Protein AF-E3Q172-F1 (afdb_monomer_lite)

Radius of gyration: 44.51 Å; chains: 1; bounding box: 75×85×139 Å

Organism: NCBI:txid867739

Secondary structure (DSSP, 8-state):
-----------------GGGG-PPPPHHHHHHHHHHHHTPPPP-SHHHHHHHHHHHHHHHHTTS-TTTHHHHHHHHHHHHHHHHHHHHHHHHHHHHHHHHHHHHHH-S-S--------GGG----TTTT-PPP-S------

Foldseek 3Di:
DDDDDDPPPDDPPVVPDPVVPPPQDDPVVLVVLQVVLVPDDADPDPVRVVVSLVSNLVSVVNRDDPVCNVVSVVVSVVVVVVVVVVVVVVVVVVVVVVVVVVVVVVPPDPDPPPPPPDPVPPPCDVVNVDDPPPPDDDDDD

pLDDT: mean 77.18, std 17.87, range [35.44, 98.31]

Sequence (141 aa):
SAIDNNSNVESSSEAGNPDDKKGPKSIAEIRDILSKSQDRKISYSQKGLQKEIIETFADLLKTVDKTEVNNLLTLLNKSFSSIVIEEIEKNENVKEQINCIKEDLSNVEEDEEIQRINFDSYLIADEDLVIPEALGTGKGG

Structure (mmCIF, N/CA/C/O backbone):
data_AF-E3Q172-F1
#
_entry.id   AF-E3Q172-F1
#
loop_
_atom_site.group_PDB
_atom_site.id
_atom_site.type_symbol
_atom_site.label_atom_id
_atom_site.label_alt_id
_atom_site.label_comp_id
_atom_site.label_asym_id
_atom_site.label_entity_id
_atom_site.label_seq_id
_atom_site.pdbx_PDB_ins_code
_atom_site.Cartn_x
_atom_site.Cartn_y
_atom_site.Cartn_z
_atom_site.occupancy
_atom_site.B_iso_or_equiv
_atom_site.auth_seq_id
_atom_site.auth_comp_id
_atom_site.auth_asym_id
_atom_site.auth_atom_id
_atom_site.pdbx_PDB_model_num
ATOM 1 N N . SER A 1 1 ? -27.877 33.600 71.786 1.00 39.69 1 SER A N 1
ATOM 2 C CA . SER A 1 1 ? -28.019 33.633 70.318 1.00 39.69 1 SER A CA 1
ATOM 3 C C . SER A 1 1 ? -26.917 32.760 69.745 1.00 39.69 1 SER A C 1
ATOM 5 O O . SER A 1 1 ? -25.767 33.113 69.938 1.00 39.69 1 SER A O 1
ATOM 7 N N . ALA A 1 2 ? -27.144 31.494 69.387 1.00 47.53 2 ALA A N 1
ATOM 8 C CA . ALA A 1 2 ? -27.907 30.998 68.233 1.00 47.53 2 ALA A CA 1
ATOM 9 C C . ALA A 1 2 ? -27.391 31.589 66.911 1.00 47.53 2 ALA A C 1
ATOM 11 O O . ALA A 1 2 ? -27.613 32.774 66.670 1.00 47.53 2 ALA A O 1
ATOM 12 N N . ILE A 1 3 ? -26.699 30.776 66.102 1.00 50.84 3 ILE A N 1
ATOM 13 C CA . ILE A 1 3 ? -27.178 30.229 64.815 1.00 50.84 3 ILE A CA 1
ATOM 14 C C . ILE A 1 3 ? -26.056 29.356 64.217 1.00 50.84 3 ILE A C 1
ATOM 16 O O . ILE A 1 3 ? -24.971 29.844 63.904 1.00 50.84 3 ILE A O 1
ATOM 20 N N . ASP A 1 4 ? -26.352 28.064 64.074 1.00 47.66 4 ASP A N 1
ATOM 21 C CA . ASP A 1 4 ? -25.686 27.122 63.176 1.00 47.66 4 ASP A CA 1
ATOM 22 C C . ASP A 1 4 ? -25.886 27.566 61.722 1.00 47.66 4 ASP A C 1
ATOM 24 O O . ASP A 1 4 ? -26.992 27.959 61.358 1.00 47.66 4 ASP A O 1
ATOM 28 N N . ASN A 1 5 ? -24.874 27.445 60.861 1.00 50.34 5 ASN A N 1
ATOM 29 C CA . ASN A 1 5 ? -25.120 27.461 59.419 1.00 50.34 5 ASN A CA 1
ATOM 30 C C . ASN A 1 5 ? -24.324 26.364 58.711 1.00 50.34 5 ASN A C 1
ATOM 32 O O . ASN A 1 5 ? -23.171 26.513 58.313 1.00 50.34 5 ASN A O 1
ATOM 36 N N . ASN A 1 6 ? -25.021 25.240 58.597 1.00 51.00 6 ASN A N 1
ATOM 37 C CA . ASN A 1 6 ? -24.805 24.122 57.700 1.00 51.00 6 ASN A CA 1
ATOM 38 C C . ASN A 1 6 ? -24.744 24.602 56.235 1.00 51.00 6 ASN A C 1
ATOM 40 O O . ASN A 1 6 ? -25.777 24.941 55.659 1.00 51.00 6 ASN A O 1
ATOM 44 N N . SER A 1 7 ? -23.562 24.608 55.612 1.00 51.16 7 SER A N 1
ATOM 45 C CA . SER A 1 7 ? -23.452 24.726 54.153 1.00 51.16 7 SER A CA 1
ATOM 46 C C . SER A 1 7 ? -23.528 23.336 53.519 1.00 51.16 7 SER A C 1
ATOM 48 O O . SER A 1 7 ? -22.521 22.734 53.146 1.00 51.16 7 SER A O 1
ATOM 50 N N . ASN A 1 8 ? -24.757 22.839 53.404 1.00 51.44 8 ASN A N 1
ATOM 51 C CA . ASN A 1 8 ? -25.121 21.810 52.444 1.00 51.44 8 ASN A CA 1
ATOM 52 C C . ASN A 1 8 ? -25.025 22.443 51.047 1.00 51.44 8 ASN A C 1
ATOM 54 O O . ASN A 1 8 ? -25.975 23.079 50.598 1.00 51.44 8 ASN A O 1
ATOM 58 N N . VAL A 1 9 ? -23.862 22.339 50.397 1.00 49.50 9 VAL A N 1
ATOM 59 C CA . VAL A 1 9 ? -23.763 22.611 48.959 1.00 49.50 9 VAL A CA 1
ATOM 60 C C . VAL A 1 9 ? -24.062 21.310 48.245 1.00 49.50 9 VAL A C 1
ATOM 62 O O . VAL A 1 9 ? -23.292 20.352 48.254 1.00 49.50 9 VAL A O 1
ATOM 65 N N . GLU A 1 10 ? -25.274 21.327 47.719 1.00 39.53 10 GLU A N 1
ATOM 66 C CA . GLU A 1 10 ? -25.911 20.371 46.848 1.00 39.53 10 GLU A CA 1
ATOM 67 C C . GLU A 1 10 ? -24.953 19.733 45.842 1.00 39.53 10 GLU A C 1
ATOM 69 O O . GLU A 1 10 ? -24.142 20.379 45.182 1.00 39.53 10 GLU A O 1
ATOM 74 N N . SER A 1 11 ? -25.127 18.418 45.741 1.00 45.91 11 SER A N 1
ATOM 75 C CA . SER A 1 11 ? -24.856 17.577 44.587 1.00 45.91 11 SER A CA 1
ATOM 76 C C . SER A 1 11 ? -24.873 18.355 43.262 1.00 45.91 11 SER A C 1
ATOM 78 O O . SER A 1 11 ? -25.918 18.528 42.640 1.00 45.91 11 SER A O 1
ATOM 80 N N . SER A 1 12 ? -23.693 18.743 42.777 1.00 43.28 12 SER A N 1
ATOM 81 C CA . SER A 1 12 ? -23.478 18.841 41.336 1.00 43.28 12 SER A CA 1
ATOM 82 C C . SER A 1 12 ? -23.407 17.415 40.819 1.00 43.28 12 SER A C 1
ATOM 84 O O . SER A 1 12 ? -22.348 16.794 40.740 1.00 43.28 12 SER A O 1
ATOM 86 N N . SER A 1 13 ? -24.578 16.868 40.506 1.00 50.25 13 SER A N 1
ATOM 87 C CA . SER A 1 13 ? -24.712 15.831 39.498 1.00 50.25 13 SER A CA 1
ATOM 88 C C . SER A 1 13 ? -24.203 16.418 38.184 1.00 50.25 13 SER A C 1
ATOM 90 O O . SER A 1 13 ? -24.973 16.959 37.390 1.00 50.25 13 SER A O 1
ATOM 92 N N . GLU A 1 14 ? -22.884 16.361 37.999 1.00 49.28 14 GLU A N 1
ATOM 93 C CA . GLU A 1 14 ? -22.232 16.552 36.715 1.00 49.28 14 GLU A CA 1
ATOM 94 C C . GLU A 1 14 ? -22.903 15.555 35.771 1.00 49.28 14 GLU A C 1
ATOM 96 O O . GLU A 1 14 ? -22.764 14.334 35.911 1.00 49.28 14 GLU A O 1
ATOM 101 N N . ALA A 1 15 ? -23.744 16.080 34.883 1.00 48.75 15 ALA A N 1
ATOM 102 C CA . ALA A 1 15 ? -24.385 15.328 33.828 1.00 48.75 15 ALA A CA 1
ATOM 103 C C . ALA A 1 15 ? -23.281 14.852 32.882 1.00 48.75 15 ALA A C 1
ATOM 105 O O . ALA A 1 15 ? -22.968 15.496 31.884 1.00 48.75 15 ALA A O 1
ATOM 106 N N . GLY A 1 16 ? -22.643 13.741 33.255 1.00 44.69 16 GLY A N 1
ATOM 107 C CA . GLY A 1 16 ? -21.662 13.059 32.437 1.00 44.69 16 GLY A CA 1
ATOM 108 C C . GLY A 1 16 ? -22.279 12.797 31.073 1.00 44.69 16 GLY A C 1
ATOM 109 O O . GLY A 1 16 ? -23.342 12.178 30.972 1.00 44.69 16 GLY A O 1
ATOM 110 N N . ASN A 1 17 ? -21.614 13.321 30.050 1.00 51.34 17 ASN A N 1
ATOM 111 C CA . ASN A 1 17 ? -21.948 13.145 28.650 1.00 51.34 17 ASN A CA 1
ATOM 112 C C . ASN A 1 17 ? -22.303 11.662 28.383 1.00 51.34 17 ASN A C 1
ATOM 114 O O . ASN A 1 17 ? -21.510 10.784 28.742 1.00 51.34 17 ASN A O 1
ATOM 118 N N . PRO A 1 18 ? -23.472 11.333 27.798 1.00 53.19 18 PRO A N 1
ATOM 119 C CA . PRO A 1 18 ? -23.865 9.939 27.575 1.00 53.19 18 PRO A CA 1
ATOM 120 C C . PRO A 1 18 ? -22.905 9.182 26.642 1.00 53.19 18 PRO A C 1
ATOM 122 O O . PRO A 1 18 ? -22.891 7.951 26.665 1.00 53.19 18 PRO A O 1
ATOM 125 N N . ASP A 1 19 ? -22.068 9.895 25.882 1.00 51.72 19 ASP A N 1
ATOM 126 C CA . ASP A 1 19 ? -21.090 9.303 24.965 1.00 51.72 19 ASP A CA 1
ATOM 127 C C . ASP A 1 19 ? -19.837 8.722 25.644 1.00 51.72 19 ASP A C 1
ATOM 129 O O . ASP A 1 19 ? -19.190 7.845 25.073 1.00 51.72 19 ASP A O 1
ATOM 133 N N . ASP A 1 20 ? -19.515 9.108 26.883 1.00 50.91 20 ASP A N 1
ATOM 134 C CA . ASP A 1 20 ? -18.347 8.561 27.599 1.00 50.91 20 ASP A CA 1
ATOM 135 C C . ASP A 1 20 ? -18.625 7.203 28.280 1.00 50.91 20 ASP A C 1
ATOM 137 O O . ASP A 1 20 ? -17.760 6.643 28.954 1.00 50.91 20 ASP A O 1
ATOM 141 N N . LYS A 1 21 ? -19.825 6.629 28.097 1.00 53.44 21 LYS A N 1
ATOM 142 C CA . LYS A 1 21 ? -20.254 5.365 28.730 1.00 53.44 21 LYS A CA 1
ATOM 143 C C . LYS A 1 21 ? -20.260 4.149 27.810 1.00 53.44 21 LYS A C 1
ATOM 145 O O . LYS A 1 21 ? -20.799 3.107 28.193 1.00 53.44 21 LYS A O 1
ATOM 150 N N . LYS A 1 22 ? -19.675 4.216 26.612 1.00 61.47 22 LYS A N 1
ATOM 151 C CA . LYS A 1 22 ? -19.486 2.989 25.830 1.00 61.47 22 LYS A CA 1
ATOM 152 C C . LYS A 1 22 ? -18.314 2.217 26.435 1.00 61.47 22 LYS A C 1
ATOM 154 O O . LYS A 1 22 ? -17.157 2.493 26.140 1.00 61.47 22 LYS A O 1
ATOM 159 N N . GLY A 1 23 ? -18.640 1.307 27.354 1.00 65.38 23 GLY A N 1
ATOM 160 C CA . GLY A 1 23 ? -17.679 0.381 27.949 1.00 65.38 23 GLY A CA 1
ATOM 161 C C . GLY A 1 23 ? -16.899 -0.401 26.881 1.00 65.38 23 GLY A C 1
ATOM 162 O O . GLY A 1 23 ? -17.282 -0.390 25.706 1.00 65.38 23 GLY A O 1
ATOM 163 N N . PRO A 1 24 ? -15.799 -1.067 27.270 1.00 73.94 24 PRO A N 1
ATOM 164 C CA . PRO A 1 24 ? -14.975 -1.824 26.335 1.00 73.94 24 PRO A CA 1
ATOM 165 C C . PRO A 1 24 ? -15.840 -2.804 25.536 1.00 73.94 24 PRO A C 1
ATOM 167 O O . PRO A 1 24 ? -16.718 -3.470 26.091 1.00 73.94 24 PRO A O 1
ATOM 170 N N . LYS A 1 25 ? -15.617 -2.859 24.218 1.00 82.56 25 LYS A N 1
ATOM 171 C CA . LYS A 1 25 ? -16.379 -3.746 23.333 1.00 82.56 25 LYS A CA 1
ATOM 172 C C . LYS A 1 25 ? -16.183 -5.197 23.738 1.00 82.56 25 LYS A C 1
ATOM 174 O O . LYS A 1 25 ? -15.096 -5.602 24.148 1.00 82.56 25 LYS A O 1
ATOM 179 N N . SER A 1 26 ? -17.233 -5.996 23.582 1.00 86.94 26 SER A N 1
ATOM 180 C CA . SER A 1 26 ? -17.126 -7.431 23.827 1.00 86.94 26 SER A CA 1
ATOM 181 C C . SER A 1 26 ? -16.220 -8.101 22.786 1.00 86.94 26 SER A C 1
ATOM 183 O O . SER A 1 26 ? -16.101 -7.650 21.646 1.00 86.94 26 SER A O 1
ATOM 185 N N . ILE A 1 27 ? -15.622 -9.237 23.149 1.00 87.88 27 ILE A N 1
ATOM 186 C CA . ILE A 1 27 ? -14.789 -10.038 22.234 1.00 87.88 27 ILE A CA 1
ATOM 187 C C . ILE A 1 27 ? -15.572 -10.441 20.970 1.00 87.88 27 ILE A C 1
ATOM 189 O O . ILE A 1 27 ? -15.004 -10.503 19.880 1.00 87.88 27 ILE A O 1
ATOM 193 N N . ALA A 1 28 ? -16.879 -10.692 21.097 1.00 89.69 28 ALA A N 1
ATOM 194 C CA . ALA A 1 28 ? -17.743 -11.027 19.969 1.00 89.69 28 ALA A CA 1
ATOM 195 C C . ALA A 1 28 ? -17.914 -9.844 19.001 1.00 89.69 28 ALA A C 1
ATOM 197 O O . ALA A 1 28 ? -17.814 -10.034 17.791 1.00 89.69 28 ALA A O 1
ATOM 198 N N . GLU A 1 29 ? -18.099 -8.627 19.522 1.00 87.81 29 GLU A N 1
ATOM 199 C CA . GLU A 1 29 ? -18.168 -7.406 18.706 1.00 87.81 29 GLU A CA 1
ATOM 200 C C . GLU A 1 29 ? -16.845 -7.117 17.996 1.00 87.81 29 GLU A C 1
ATOM 202 O O . GLU A 1 29 ? -16.841 -6.764 16.819 1.00 87.81 29 GLU A O 1
ATOM 207 N N . ILE A 1 30 ? -15.718 -7.292 18.691 1.00 89.19 30 ILE A N 1
ATOM 208 C CA . ILE A 1 30 ? -14.385 -7.140 18.098 1.00 89.19 30 ILE A CA 1
ATOM 209 C C . ILE A 1 30 ? -14.208 -8.131 16.943 1.00 89.19 30 ILE A C 1
ATOM 211 O O . ILE A 1 30 ? -13.812 -7.736 15.848 1.00 89.19 30 ILE A O 1
ATOM 215 N N . ARG A 1 31 ? -14.557 -9.406 17.152 1.00 89.75 31 ARG A N 1
ATOM 216 C CA . ARG A 1 31 ? -14.466 -10.438 16.112 1.00 89.75 31 ARG A CA 1
ATOM 217 C C . ARG A 1 31 ? -15.341 -10.115 14.900 1.00 89.75 31 ARG A C 1
ATOM 219 O O . ARG A 1 31 ? -14.879 -10.284 13.776 1.00 89.75 31 ARG A O 1
ATOM 226 N N . ASP A 1 32 ? -16.569 -9.649 15.112 1.00 89.75 32 ASP A N 1
ATOM 227 C CA . ASP A 1 32 ? -17.476 -9.266 14.023 1.00 89.75 32 ASP A CA 1
ATOM 228 C C . ASP A 1 32 ? -16.905 -8.110 13.183 1.00 89.75 32 ASP A C 1
ATOM 230 O O . ASP A 1 32 ? -16.940 -8.151 11.955 1.00 89.75 32 ASP A O 1
ATOM 234 N N . ILE A 1 33 ? -16.309 -7.103 13.831 1.00 88.44 33 ILE A N 1
ATOM 235 C CA . ILE A 1 33 ? -15.657 -5.981 13.138 1.00 88.44 33 ILE A CA 1
ATOM 236 C C . ILE A 1 33 ? -14.473 -6.472 12.294 1.00 88.44 33 ILE A C 1
ATOM 238 O O . ILE A 1 33 ? -14.370 -6.108 11.125 1.00 88.44 33 ILE A O 1
ATOM 242 N N . LEU A 1 34 ? -13.609 -7.320 12.858 1.00 87.50 34 LEU A N 1
ATOM 243 C CA . LEU A 1 34 ? -12.414 -7.822 12.168 1.00 87.50 34 LEU A CA 1
ATOM 244 C C . LEU A 1 34 ? -12.731 -8.836 11.060 1.00 87.50 34 LEU A C 1
ATOM 246 O O . LEU A 1 34 ? -11.981 -8.944 10.098 1.00 87.50 34 LEU A O 1
ATOM 250 N N . SER A 1 35 ? -13.840 -9.568 11.156 1.00 87.62 35 SER A N 1
ATOM 251 C CA . SER A 1 35 ? -14.235 -10.512 10.098 1.00 87.62 35 SER A CA 1
ATOM 252 C C . SER A 1 35 ? -14.617 -9.763 8.813 1.00 87.62 35 SER A C 1
ATOM 254 O O . SER A 1 35 ? -14.264 -10.175 7.713 1.00 87.62 35 SER A O 1
ATOM 256 N N . LYS A 1 36 ? -15.248 -8.587 8.945 1.00 83.44 36 LYS A N 1
ATOM 257 C CA . LYS A 1 36 ? -15.668 -7.753 7.804 1.00 83.44 36 LYS A CA 1
ATOM 258 C C . LYS A 1 36 ? -14.504 -7.147 7.023 1.00 83.44 36 LYS A C 1
ATOM 260 O O . LYS A 1 36 ? -14.674 -6.830 5.849 1.00 83.44 36 LYS A O 1
ATOM 265 N N . SER A 1 37 ? -13.343 -6.943 7.649 1.00 80.88 37 SER A N 1
ATOM 266 C CA . SER A 1 37 ? -12.148 -6.497 6.927 1.00 8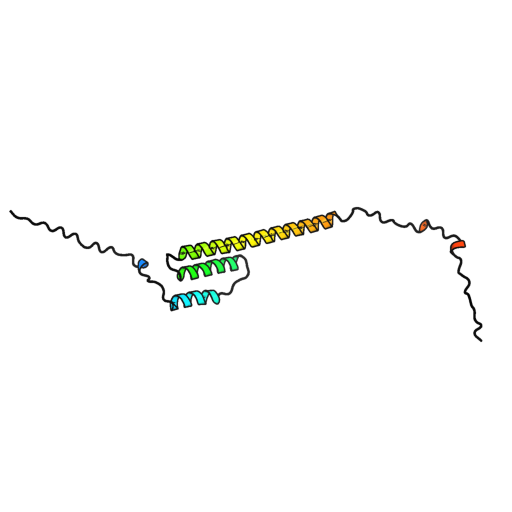0.88 37 SER A CA 1
ATOM 267 C C . SER A 1 37 ? -11.491 -7.630 6.142 1.00 80.88 37 SER A C 1
ATOM 269 O O . SER A 1 37 ? -10.976 -7.372 5.062 1.00 80.88 37 SER A O 1
ATOM 271 N N . GLN A 1 38 ? -11.565 -8.877 6.614 1.00 78.12 38 GLN A N 1
ATOM 272 C CA . GLN A 1 38 ? -10.997 -10.029 5.903 1.00 78.12 38 GLN A CA 1
ATOM 273 C C . GLN A 1 38 ? -11.751 -10.376 4.615 1.00 78.12 38 GLN A C 1
ATOM 275 O O . GLN A 1 38 ? -11.128 -10.734 3.618 1.00 78.12 38 GLN A O 1
ATOM 280 N N . ASP A 1 39 ? -13.075 -10.225 4.614 1.00 82.19 39 ASP A N 1
ATOM 281 C CA . ASP A 1 39 ? -13.911 -10.524 3.445 1.00 82.19 39 ASP A CA 1
ATOM 282 C C . ASP A 1 39 ? -13.938 -9.383 2.407 1.00 82.19 39 ASP A C 1
ATOM 284 O O . ASP A 1 39 ? -14.580 -9.493 1.355 1.00 82.19 39 ASP A O 1
ATOM 288 N N . ARG A 1 40 ? -13.268 -8.254 2.684 1.00 85.56 40 ARG A N 1
ATOM 289 C CA . ARG A 1 40 ? -13.315 -7.075 1.816 1.00 85.56 40 ARG A CA 1
ATOM 290 C C . ARG A 1 40 ? -12.487 -7.303 0.558 1.00 85.56 40 ARG A C 1
ATOM 292 O O . ARG A 1 40 ? -11.290 -7.578 0.591 1.00 85.56 40 ARG A O 1
ATOM 299 N N . LYS A 1 41 ? -13.143 -7.183 -0.597 1.00 82.44 41 LYS A N 1
ATOM 300 C CA . LYS A 1 41 ? -12.477 -7.338 -1.889 1.00 82.44 41 LYS A CA 1
ATOM 301 C C . LYS A 1 41 ? -11.674 -6.084 -2.222 1.00 82.44 41 LYS A C 1
ATOM 303 O O . LYS A 1 41 ? -12.250 -5.028 -2.485 1.00 82.44 41 LYS A O 1
ATOM 308 N N . ILE A 1 42 ? -10.358 -6.240 -2.312 1.00 79.06 42 ILE A N 1
ATOM 309 C CA . ILE A 1 42 ? -9.457 -5.160 -2.711 1.00 79.06 42 ILE A CA 1
ATOM 310 C C . ILE A 1 42 ? -9.574 -4.924 -4.220 1.00 79.06 42 ILE A C 1
ATOM 312 O O . ILE A 1 42 ? -9.478 -5.845 -5.033 1.00 79.06 42 ILE A O 1
ATOM 316 N N . SER A 1 43 ? -9.754 -3.662 -4.608 1.00 85.44 43 SER A N 1
ATOM 317 C CA . SER A 1 43 ? -9.502 -3.216 -5.978 1.00 85.44 43 SER A CA 1
ATOM 318 C C . SER A 1 43 ? -8.022 -2.865 -6.105 1.00 85.44 43 SER A C 1
ATOM 320 O O . SER A 1 43 ? -7.579 -1.901 -5.484 1.00 85.44 43 SER A O 1
ATOM 322 N N . TYR A 1 44 ? -7.275 -3.586 -6.943 1.00 79.25 44 TYR A N 1
ATOM 323 C CA . TYR A 1 44 ? -5.849 -3.339 -7.208 1.00 79.25 44 TYR A CA 1
ATOM 324 C C . TYR A 1 44 ? -5.624 -2.107 -8.101 1.00 79.25 44 TYR A C 1
ATOM 326 O O . TYR A 1 44 ? -5.113 -2.182 -9.212 1.00 79.25 44 TYR A O 1
ATOM 334 N N . SER A 1 45 ? -6.047 -0.950 -7.606 1.00 91.19 45 SER A N 1
ATOM 335 C CA . SER A 1 45 ? -5.760 0.377 -8.146 1.00 91.19 45 SER A CA 1
ATOM 336 C C . SER A 1 45 ? -5.256 1.261 -7.009 1.00 91.19 45 SER A C 1
ATOM 338 O O . SER A 1 45 ? -5.548 0.981 -5.849 1.00 91.19 45 SER A O 1
ATOM 340 N N . GLN A 1 46 ? -4.549 2.355 -7.309 1.00 87.12 46 GLN A N 1
ATOM 341 C CA . GLN A 1 46 ? -4.052 3.278 -6.276 1.00 87.12 46 GLN A CA 1
ATOM 342 C C . GLN A 1 46 ? -5.168 3.720 -5.314 1.00 87.12 46 GLN A C 1
ATOM 344 O O . GLN A 1 46 ? -5.038 3.603 -4.098 1.00 87.12 46 GLN A O 1
ATOM 349 N N . LYS A 1 47 ? -6.301 4.175 -5.866 1.00 91.31 47 LYS A N 1
ATOM 350 C CA . LYS A 1 47 ? -7.470 4.593 -5.077 1.00 91.31 47 LYS A CA 1
ATOM 351 C C . LYS A 1 47 ? -8.098 3.429 -4.308 1.00 91.31 47 LYS A C 1
ATOM 353 O O . LYS A 1 47 ? -8.564 3.629 -3.192 1.00 91.31 47 LYS A O 1
ATOM 358 N N . GLY A 1 48 ? -8.130 2.235 -4.902 1.00 91.31 48 GLY A N 1
ATOM 359 C CA . GLY A 1 48 ? -8.678 1.040 -4.264 1.00 91.31 48 GLY A CA 1
ATOM 360 C C . GLY A 1 48 ? -7.846 0.593 -3.064 1.00 91.31 48 GLY A C 1
ATOM 361 O O . GLY A 1 48 ? -8.398 0.406 -1.985 1.00 91.31 48 GLY A O 1
ATOM 362 N N . LEU A 1 49 ? -6.524 0.523 -3.223 1.00 87.69 49 LEU A N 1
ATOM 363 C CA . LEU A 1 49 ? -5.598 0.175 -2.148 1.00 87.69 49 LEU A CA 1
ATOM 364 C C . LEU A 1 49 ? -5.608 1.225 -1.030 1.00 87.69 49 LEU A C 1
ATOM 366 O O . LEU A 1 49 ? -5.683 0.872 0.143 1.00 87.69 49 LEU A O 1
ATOM 370 N N . GLN A 1 50 ? -5.602 2.517 -1.378 1.00 89.50 50 GLN A N 1
ATOM 371 C CA . GLN A 1 50 ? -5.704 3.594 -0.390 1.00 89.50 50 GLN A CA 1
ATOM 372 C C . GLN A 1 50 ? -6.995 3.487 0.431 1.00 89.50 50 GLN A C 1
ATOM 374 O O . GLN A 1 50 ? -6.963 3.616 1.655 1.00 89.50 50 GLN A O 1
ATOM 379 N N . LYS A 1 51 ? -8.128 3.245 -0.239 1.00 91.81 51 LYS A N 1
ATOM 380 C CA . LYS A 1 51 ? -9.420 3.058 0.422 1.00 91.81 51 LYS A CA 1
ATOM 381 C C . LYS A 1 51 ? -9.382 1.869 1.383 1.00 91.81 51 LYS A C 1
ATOM 383 O O . LYS A 1 51 ? -9.796 2.022 2.527 1.00 91.81 51 LYS A O 1
ATOM 388 N N . GLU A 1 52 ? -8.849 0.732 0.942 1.00 90.44 52 GLU A N 1
ATOM 389 C CA . GLU A 1 52 ? -8.737 -0.475 1.766 1.00 90.44 52 GLU A CA 1
ATOM 390 C C . GLU A 1 52 ? -7.909 -0.235 3.034 1.00 90.44 52 GLU A C 1
ATOM 392 O O . GLU A 1 52 ? -8.327 -0.611 4.128 1.00 90.44 52 GLU A O 1
ATOM 397 N N . ILE A 1 53 ? -6.759 0.436 2.904 1.00 89.12 53 ILE A N 1
ATOM 398 C CA . ILE A 1 53 ? -5.892 0.769 4.041 1.00 89.12 53 ILE A CA 1
ATOM 399 C C . ILE A 1 53 ? -6.663 1.623 5.052 1.00 89.12 53 ILE A C 1
ATOM 401 O O . ILE A 1 53 ? -6.694 1.299 6.238 1.00 89.12 53 ILE A O 1
ATOM 405 N N . ILE A 1 54 ? -7.325 2.690 4.596 1.00 90.56 54 ILE A N 1
ATOM 406 C CA . ILE A 1 54 ? -8.074 3.596 5.479 1.00 90.56 54 ILE A CA 1
ATOM 407 C C . ILE A 1 54 ? -9.217 2.858 6.182 1.00 90.56 54 ILE A C 1
ATOM 409 O O . ILE A 1 54 ? -9.391 3.009 7.390 1.00 90.56 54 ILE A O 1
ATOM 413 N N . GLU A 1 55 ? -9.989 2.057 5.449 1.00 92.25 55 GLU A N 1
ATOM 414 C CA . GLU A 1 55 ? -11.110 1.309 6.018 1.00 92.25 55 GLU A CA 1
ATOM 415 C C . GLU A 1 55 ? -10.641 0.252 7.024 1.00 92.25 55 GLU A C 1
ATOM 417 O O . GLU A 1 55 ? -11.211 0.152 8.111 1.00 92.25 55 GLU A O 1
ATOM 422 N N . THR A 1 56 ? -9.554 -0.460 6.718 1.00 90.75 56 THR A N 1
ATOM 423 C CA . THR A 1 56 ? -8.926 -1.418 7.637 1.00 90.75 56 THR A CA 1
ATOM 424 C C . THR A 1 56 ? -8.487 -0.735 8.930 1.00 90.75 56 THR A C 1
ATOM 426 O O . THR A 1 56 ? -8.793 -1.215 10.021 1.00 90.75 56 THR A O 1
ATOM 429 N N . PHE A 1 57 ? -7.827 0.424 8.842 1.00 91.19 57 PHE A N 1
ATOM 430 C CA . PHE A 1 57 ? -7.424 1.180 10.030 1.00 91.19 57 PHE A CA 1
ATOM 431 C C . PHE A 1 57 ? -8.612 1.725 10.819 1.00 91.19 57 PHE A C 1
ATOM 433 O O . PHE A 1 57 ? -8.586 1.706 12.048 1.00 91.19 57 PHE A O 1
ATOM 440 N N . ALA A 1 58 ? -9.669 2.171 10.141 1.00 91.69 58 ALA A N 1
ATOM 441 C CA . ALA A 1 58 ? -10.890 2.616 10.801 1.00 91.69 58 ALA A CA 1
ATOM 442 C C . ALA A 1 58 ? -11.571 1.471 11.566 1.00 91.69 58 ALA A C 1
ATOM 444 O O . ALA A 1 58 ? -12.114 1.690 12.649 1.00 91.69 58 ALA A O 1
ATOM 445 N N . ASP A 1 59 ? -11.534 0.253 11.029 1.00 92.12 59 ASP A N 1
ATOM 446 C CA . ASP A 1 59 ? -12.073 -0.926 11.701 1.00 92.12 59 ASP A CA 1
ATOM 447 C C . ASP A 1 59 ? -11.198 -1.370 12.877 1.00 92.12 59 ASP A C 1
ATOM 449 O O . ASP A 1 59 ? -11.737 -1.656 13.942 1.00 92.12 59 ASP A O 1
ATOM 453 N N . LEU A 1 60 ? -9.870 -1.302 12.760 1.00 91.69 60 LEU A N 1
ATOM 454 C CA . LEU A 1 60 ? -8.956 -1.542 13.885 1.00 91.69 60 LEU A CA 1
ATOM 455 C C . LEU A 1 60 ? -9.122 -0.499 15.003 1.00 91.69 60 LEU A C 1
ATOM 457 O O . LEU A 1 60 ? -9.163 -0.849 16.180 1.00 91.69 60 LEU A O 1
ATOM 461 N N . LEU A 1 61 ? -9.304 0.781 14.666 1.00 91.19 61 LEU A N 1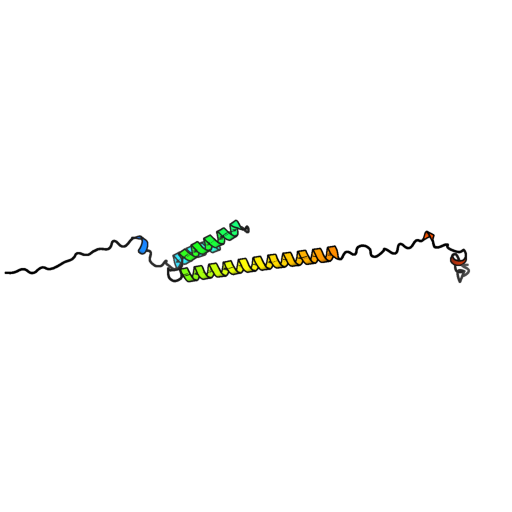
ATOM 462 C CA . LEU A 1 61 ? -9.566 1.838 15.654 1.00 91.19 61 LEU A CA 1
ATOM 463 C C . LEU A 1 61 ? -10.845 1.587 16.455 1.00 91.19 61 LEU A C 1
ATOM 465 O O . LEU A 1 61 ? -10.946 1.974 17.615 1.00 91.19 61 LEU A O 1
ATOM 469 N N . LYS A 1 62 ? -11.830 0.918 15.852 1.00 90.75 62 LYS A N 1
ATOM 470 C CA . LYS A 1 62 ? -13.059 0.527 16.541 1.00 90.75 62 LYS A CA 1
ATOM 471 C C . LYS A 1 62 ? -12.829 -0.610 17.538 1.00 90.75 62 LYS A C 1
ATOM 473 O O . LYS A 1 62 ? -13.732 -0.820 18.347 1.00 90.75 62 LYS A O 1
ATOM 478 N N . THR A 1 63 ? -11.737 -1.369 17.468 1.00 90.12 63 THR A 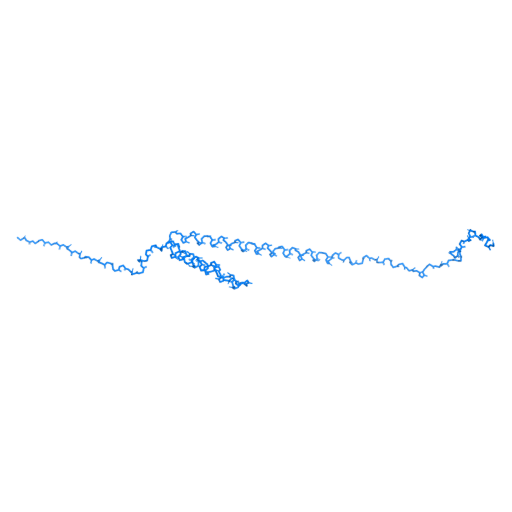N 1
ATOM 479 C CA . THR A 1 63 ? -11.499 -2.531 18.343 1.00 90.12 63 THR A CA 1
ATOM 480 C C . THR A 1 63 ? -10.541 -2.258 19.494 1.00 90.12 63 THR A C 1
ATOM 482 O O . THR A 1 63 ? -10.544 -3.027 20.449 1.00 90.12 63 THR A O 1
ATOM 485 N N . VAL A 1 64 ? -9.740 -1.196 19.406 1.00 89.06 64 VAL A N 1
ATOM 486 C CA . VAL A 1 64 ? -8.713 -0.842 20.398 1.00 89.06 64 VAL A CA 1
ATOM 487 C C . VAL A 1 64 ? -9.210 0.215 21.385 1.00 89.06 64 VAL A C 1
ATOM 489 O O . VAL A 1 64 ? -10.122 0.989 21.080 1.00 89.06 64 VAL A O 1
ATOM 492 N N . ASP A 1 65 ? -8.612 0.262 22.575 1.00 87.94 65 ASP A N 1
ATOM 493 C CA . ASP A 1 65 ? -8.891 1.312 23.557 1.00 87.94 65 ASP A CA 1
ATOM 494 C C . ASP A 1 65 ? -8.039 2.578 23.336 1.00 87.94 65 ASP A C 1
ATOM 496 O O . ASP A 1 65 ? -7.109 2.607 22.527 1.00 87.94 65 ASP A O 1
ATOM 500 N N . LYS A 1 66 ? -8.344 3.653 24.078 1.00 86.50 66 LYS A N 1
ATOM 501 C CA . LYS A 1 66 ? -7.644 4.948 23.966 1.00 86.50 66 LYS A CA 1
ATOM 502 C C . LYS A 1 66 ? -6.130 4.845 24.217 1.00 86.50 66 LYS A C 1
ATOM 504 O O . LYS A 1 66 ? -5.392 5.697 23.728 1.00 86.50 66 LYS A O 1
ATOM 509 N N . THR A 1 67 ? -5.665 3.847 24.970 1.00 86.94 67 THR A N 1
ATOM 510 C CA . THR A 1 67 ? -4.239 3.656 25.275 1.00 86.94 67 THR A CA 1
ATOM 511 C C . THR A 1 67 ? -3.494 2.987 24.120 1.00 86.94 67 THR A C 1
ATOM 513 O O . THR A 1 67 ? -2.327 3.289 23.874 1.00 86.94 67 THR A O 1
ATOM 516 N N . GLU A 1 68 ? -4.190 2.161 23.340 1.00 90.00 68 GLU A N 1
ATOM 517 C CA . GLU A 1 68 ? -3.637 1.423 22.205 1.00 90.00 68 GLU A CA 1
ATOM 518 C C . GLU A 1 68 ? -3.713 2.182 20.868 1.00 90.00 68 GLU A C 1
ATOM 520 O O . GLU A 1 68 ? -2.965 1.866 19.939 1.00 90.00 68 GLU A O 1
ATOM 525 N N . VAL A 1 69 ? -4.545 3.228 20.762 1.00 92.81 69 VAL A N 1
ATOM 526 C CA . VAL A 1 69 ? -4.669 4.063 19.545 1.00 92.81 69 VAL A CA 1
ATOM 527 C C . VAL A 1 69 ? -3.310 4.579 19.053 1.00 92.81 69 VAL A C 1
ATOM 529 O O . VAL A 1 69 ? -3.028 4.533 17.855 1.00 92.81 69 VAL A O 1
ATOM 532 N N . ASN A 1 70 ? -2.437 5.026 19.961 1.00 92.12 70 ASN A N 1
ATOM 533 C CA . ASN A 1 70 ? -1.110 5.538 19.594 1.00 92.12 70 ASN A CA 1
ATOM 534 C C . ASN A 1 70 ? -0.195 4.449 19.016 1.00 92.12 70 ASN A C 1
ATOM 536 O O . ASN A 1 70 ? 0.597 4.720 18.109 1.00 92.12 70 ASN A O 1
ATOM 540 N N . ASN A 1 71 ? -0.323 3.210 19.498 1.00 93.44 71 ASN A N 1
ATOM 541 C CA . ASN A 1 71 ? 0.425 2.073 18.965 1.00 93.44 71 ASN A CA 1
ATOM 542 C C . ASN A 1 71 ? -0.038 1.756 17.541 1.00 93.44 71 ASN A C 1
ATOM 544 O O . ASN A 1 71 ? 0.792 1.582 16.648 1.00 93.44 71 ASN A O 1
ATOM 548 N N . LEU A 1 72 ? -1.354 1.759 17.312 1.00 93.25 72 LEU A N 1
ATOM 549 C CA . LEU A 1 72 ? -1.934 1.535 15.991 1.00 93.25 72 LEU A CA 1
ATOM 550 C C . LEU A 1 72 ? -1.528 2.633 14.994 1.00 93.25 72 LEU A C 1
ATOM 552 O O . LEU A 1 72 ? -1.145 2.326 13.866 1.00 93.25 72 LEU A O 1
ATOM 556 N N . LEU A 1 73 ? -1.532 3.901 15.416 1.00 93.19 73 LEU A N 1
ATOM 557 C CA . LEU A 1 73 ? -1.067 5.020 14.591 1.00 93.19 73 LEU A CA 1
ATOM 558 C C . LEU A 1 73 ? 0.429 4.910 14.263 1.00 93.19 73 LEU A C 1
ATOM 560 O O . LEU A 1 73 ? 0.843 5.149 13.129 1.00 93.19 73 LEU A O 1
ATOM 564 N N . THR A 1 74 ? 1.243 4.510 15.241 1.00 94.25 74 THR A N 1
ATOM 565 C CA . THR A 1 74 ? 2.678 4.276 15.030 1.00 94.25 74 THR A CA 1
ATOM 566 C C . THR A 1 74 ? 2.910 3.162 14.013 1.00 94.25 74 THR A C 1
ATOM 568 O O . THR A 1 74 ? 3.790 3.281 13.159 1.00 94.25 74 THR A O 1
ATOM 571 N N . LEU A 1 75 ? 2.116 2.090 14.080 1.00 93.19 75 LEU A N 1
ATOM 572 C CA . LEU A 1 75 ? 2.187 0.989 13.127 1.00 93.19 75 LEU A CA 1
ATOM 573 C C . LEU A 1 75 ? 1.794 1.444 11.716 1.00 93.19 75 LEU A C 1
ATOM 575 O O . LEU A 1 75 ? 2.546 1.174 10.785 1.00 93.19 75 LEU A O 1
ATOM 579 N N . LEU A 1 76 ? 0.696 2.201 11.570 1.00 91.88 76 LEU A N 1
ATOM 580 C CA . LEU A 1 76 ? 0.294 2.796 10.288 1.00 91.88 76 LEU A CA 1
ATOM 581 C C . LEU A 1 76 ? 1.430 3.602 9.670 1.00 91.88 76 LEU A C 1
ATOM 583 O O . LEU A 1 76 ? 1.758 3.416 8.501 1.00 91.88 76 LEU A O 1
ATOM 587 N N . ASN A 1 77 ? 2.033 4.487 10.463 1.00 93.19 77 ASN A N 1
ATOM 588 C CA . ASN A 1 77 ? 3.091 5.359 9.983 1.00 93.19 77 ASN A CA 1
ATOM 589 C C . ASN A 1 77 ? 4.308 4.550 9.515 1.00 93.19 77 ASN A C 1
ATOM 591 O O . ASN A 1 77 ? 4.816 4.784 8.426 1.00 93.19 77 ASN A O 1
ATOM 595 N N . LYS A 1 78 ? 4.727 3.537 10.287 1.00 95.06 78 LYS A N 1
ATOM 596 C CA . LYS A 1 78 ? 5.823 2.635 9.896 1.00 95.06 78 LYS A CA 1
ATOM 597 C C . LYS A 1 78 ? 5.517 1.875 8.607 1.00 95.06 78 LYS A C 1
ATOM 599 O O . LYS A 1 78 ? 6.369 1.820 7.723 1.00 95.06 78 LYS A O 1
ATOM 604 N N . SER A 1 79 ? 4.316 1.311 8.486 1.00 91.12 79 SER A N 1
ATOM 605 C CA . SER A 1 79 ? 3.890 0.605 7.275 1.00 91.12 79 SER A CA 1
ATOM 606 C C . SER A 1 79 ? 3.871 1.537 6.065 1.00 91.12 79 SER A C 1
ATOM 608 O O . SER A 1 79 ? 4.388 1.178 5.013 1.00 91.12 79 SER A O 1
ATOM 610 N N . PHE A 1 80 ? 3.344 2.753 6.220 1.00 91.81 80 PHE A N 1
ATOM 611 C CA . PHE A 1 80 ? 3.321 3.746 5.151 1.00 91.81 80 PHE A CA 1
ATOM 612 C C . PHE A 1 80 ? 4.733 4.187 4.744 1.00 91.81 80 PHE A C 1
ATOM 614 O O . PHE A 1 80 ? 5.042 4.198 3.556 1.00 91.81 80 PHE A O 1
ATOM 621 N N . SER A 1 81 ? 5.618 4.469 5.706 1.00 94.50 81 SER A N 1
ATOM 622 C CA . SER A 1 81 ? 7.031 4.758 5.430 1.00 94.50 81 SER A CA 1
ATOM 623 C C . SER A 1 81 ? 7.706 3.632 4.649 1.00 94.50 81 SER A C 1
ATOM 625 O O . SER A 1 81 ? 8.416 3.913 3.691 1.00 94.50 81 SER A O 1
ATOM 627 N N . SER A 1 82 ? 7.462 2.372 5.018 1.00 96.00 82 SER A N 1
ATOM 628 C CA . SER A 1 82 ? 8.031 1.216 4.317 1.00 96.00 82 SER A CA 1
ATOM 629 C C . SER A 1 82 ? 7.576 1.143 2.858 1.00 96.00 82 SER A C 1
ATOM 631 O O . SER A 1 82 ? 8.399 0.897 1.985 1.00 96.00 82 SER A O 1
ATOM 633 N N . ILE A 1 83 ? 6.289 1.390 2.592 1.00 92.44 83 ILE A N 1
ATOM 634 C CA . ILE A 1 83 ? 5.737 1.411 1.227 1.00 92.44 83 ILE A CA 1
ATOM 635 C C . ILE A 1 83 ? 6.383 2.529 0.403 1.00 92.44 83 ILE A C 1
ATOM 637 O O . ILE A 1 83 ? 6.733 2.327 -0.756 1.00 92.44 83 ILE A O 1
ATOM 641 N N . VAL A 1 84 ? 6.554 3.714 0.997 1.00 94.12 84 VAL A N 1
ATOM 642 C CA . VAL A 1 84 ? 7.192 4.850 0.320 1.00 94.12 84 VAL A CA 1
ATOM 643 C C . VAL A 1 84 ? 8.657 4.552 -0.005 1.00 94.12 84 VAL A C 1
ATOM 645 O O . VAL A 1 84 ? 9.095 4.870 -1.105 1.00 94.12 84 VAL A O 1
ATOM 648 N N . ILE A 1 85 ? 9.404 3.929 0.913 1.00 97.25 85 ILE A N 1
ATOM 649 C CA . ILE A 1 85 ? 10.800 3.526 0.676 1.00 97.25 85 ILE A CA 1
ATOM 650 C C . ILE A 1 85 ? 10.882 2.533 -0.488 1.00 97.25 85 ILE A C 1
ATOM 652 O O . ILE A 1 85 ? 11.642 2.766 -1.422 1.00 97.25 85 ILE A O 1
ATOM 656 N N . GLU A 1 86 ? 10.051 1.488 -0.483 1.00 96.19 86 GLU A N 1
ATOM 657 C CA . GLU A 1 86 ? 10.009 0.492 -1.562 1.00 96.19 86 GLU A CA 1
ATOM 658 C C . GLU A 1 86 ? 9.709 1.137 -2.930 1.00 96.19 86 GLU A C 1
ATOM 660 O O . GLU A 1 86 ? 10.304 0.783 -3.947 1.00 96.19 86 GLU A O 1
ATOM 665 N N . GLU A 1 87 ? 8.796 2.112 -2.971 1.00 95.69 87 GLU A N 1
ATOM 666 C CA . GLU A 1 87 ? 8.467 2.846 -4.196 1.00 95.69 87 GLU A CA 1
ATOM 667 C C . GLU A 1 87 ? 9.624 3.743 -4.673 1.00 95.69 87 GLU A C 1
ATOM 669 O O . GLU A 1 87 ? 9.854 3.876 -5.877 1.00 95.69 87 GLU A O 1
ATOM 674 N N . ILE A 1 88 ? 10.378 4.350 -3.751 1.00 97.12 88 ILE A N 1
ATOM 675 C CA . ILE A 1 88 ? 11.587 5.117 -4.083 1.00 97.12 88 ILE A CA 1
ATOM 676 C C . ILE A 1 88 ? 12.643 4.189 -4.693 1.00 97.12 88 ILE A C 1
ATOM 678 O O . ILE A 1 88 ? 13.135 4.483 -5.782 1.00 97.12 88 ILE A O 1
ATOM 682 N N . GLU A 1 89 ? 12.926 3.051 -4.057 1.00 98.00 89 GLU A N 1
ATOM 683 C CA . GLU A 1 89 ? 13.910 2.065 -4.530 1.00 98.00 89 GLU A CA 1
ATOM 684 C C . GLU A 1 89 ? 13.561 1.531 -5.928 1.00 98.00 89 GLU A C 1
ATOM 686 O O . GLU A 1 89 ? 14.419 1.453 -6.810 1.00 98.00 89 GLU A O 1
ATOM 691 N N . LYS A 1 90 ? 12.279 1.226 -6.182 1.00 98.06 90 LYS A N 1
ATOM 692 C CA . LYS A 1 90 ? 11.806 0.832 -7.521 1.00 98.06 90 LYS A CA 1
ATOM 693 C C . LYS A 1 90 ? 12.068 1.918 -8.560 1.00 98.06 90 LYS A C 1
ATOM 695 O O . LYS A 1 90 ? 12.532 1.613 -9.658 1.00 98.06 90 LYS A O 1
ATOM 700 N N . ASN A 1 91 ? 11.784 3.175 -8.226 1.00 97.88 91 ASN A N 1
ATOM 701 C CA . ASN A 1 91 ? 12.014 4.298 -9.130 1.00 97.88 91 ASN A CA 1
ATOM 702 C C . ASN A 1 91 ? 13.505 4.537 -9.402 1.00 97.88 91 ASN A C 1
ATOM 704 O O . ASN A 1 91 ? 13.866 4.895 -10.523 1.00 97.88 91 ASN A O 1
ATOM 708 N N . GLU A 1 92 ? 14.372 4.348 -8.408 1.00 98.19 92 GLU A N 1
ATOM 709 C CA . GLU A 1 92 ? 15.826 4.425 -8.584 1.00 98.19 92 GLU A CA 1
ATOM 710 C C . GLU A 1 92 ? 16.336 3.322 -9.514 1.00 98.19 92 GLU A C 1
ATOM 712 O O . GLU A 1 92 ? 17.024 3.627 -10.488 1.00 98.19 92 GLU A O 1
ATOM 717 N N . ASN A 1 93 ? 15.899 2.079 -9.307 1.00 98.25 93 ASN A N 1
ATOM 718 C CA . ASN A 1 93 ? 16.251 0.948 -10.167 1.00 98.25 93 ASN A CA 1
ATOM 719 C C . ASN A 1 93 ? 15.815 1.176 -11.629 1.00 98.25 93 ASN A C 1
ATOM 721 O O . ASN A 1 93 ? 16.589 0.974 -12.562 1.00 98.25 93 ASN A O 1
ATOM 725 N N . VAL A 1 94 ? 14.598 1.685 -11.857 1.00 98.31 94 VAL A N 1
ATOM 726 C CA . VAL A 1 94 ? 14.138 2.027 -13.217 1.00 98.31 94 VAL A CA 1
ATOM 727 C C . VAL A 1 94 ? 15.028 3.095 -13.862 1.00 98.31 94 VAL A C 1
ATOM 729 O O . VAL A 1 94 ? 15.349 2.991 -15.045 1.00 98.31 94 VAL A O 1
ATOM 732 N N . LYS A 1 95 ? 15.454 4.119 -13.111 1.00 97.81 95 LYS A N 1
ATOM 733 C CA . LYS A 1 95 ? 16.369 5.150 -13.633 1.00 97.81 95 LYS A CA 1
ATOM 734 C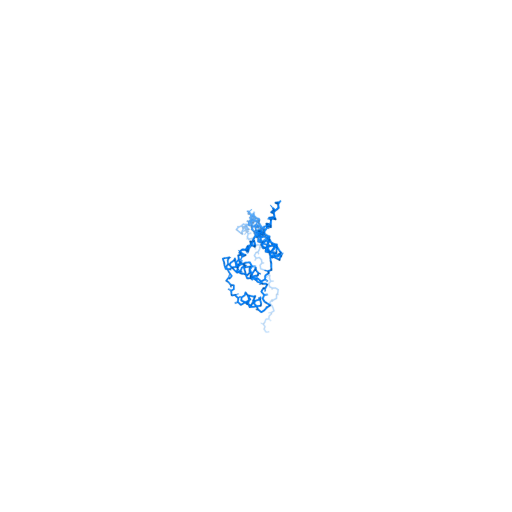 C . LYS A 1 95 ? 17.735 4.574 -13.993 1.00 97.81 95 LYS A C 1
ATOM 736 O O . LYS A 1 95 ? 18.280 4.955 -15.025 1.00 97.81 95 LYS A O 1
ATOM 741 N N . GLU A 1 96 ? 18.267 3.680 -13.167 1.00 97.94 96 GLU A N 1
ATOM 742 C CA . GLU A 1 96 ? 19.532 2.992 -13.428 1.00 97.94 96 GLU A CA 1
ATOM 743 C C . GLU A 1 96 ? 19.450 2.173 -14.721 1.00 97.94 96 GLU A C 1
ATOM 745 O O . GLU A 1 96 ? 20.256 2.381 -15.623 1.00 97.94 96 GLU A O 1
ATOM 750 N N . GLN A 1 97 ? 18.398 1.364 -14.886 1.00 97.69 97 GLN A N 1
ATOM 751 C CA . GLN A 1 97 ? 18.168 0.599 -16.118 1.00 97.69 97 GLN A CA 1
ATOM 752 C C . GLN A 1 97 ? 18.050 1.495 -17.357 1.00 97.69 97 GLN A C 1
ATOM 754 O O . GLN A 1 97 ? 18.610 1.182 -18.406 1.00 97.69 97 GLN A O 1
ATOM 759 N N . ILE A 1 98 ? 17.351 2.632 -17.249 1.00 97.50 98 ILE A N 1
ATOM 760 C CA . ILE A 1 98 ? 17.256 3.610 -18.343 1.00 97.50 98 ILE A CA 1
ATOM 761 C C . ILE A 1 98 ? 18.639 4.157 -18.716 1.00 97.50 98 ILE A C 1
ATOM 763 O O . ILE A 1 98 ? 18.899 4.381 -19.898 1.00 97.50 98 ILE A O 1
ATOM 767 N N . ASN A 1 99 ? 19.514 4.398 -17.740 1.00 96.38 99 ASN A N 1
ATOM 768 C CA . ASN A 1 99 ? 20.866 4.879 -18.010 1.00 96.38 99 ASN A CA 1
ATOM 769 C C . ASN A 1 99 ? 21.723 3.803 -18.682 1.00 96.38 99 ASN A C 1
ATOM 771 O O . ASN A 1 99 ? 22.352 4.121 -19.685 1.00 96.38 99 ASN A O 1
ATOM 775 N N . CYS A 1 100 ? 21.659 2.546 -18.233 1.00 95.25 100 CYS A N 1
ATOM 776 C CA . CYS A 1 100 ? 22.339 1.436 -18.909 1.00 95.25 100 CYS A CA 1
ATOM 777 C C . CYS A 1 100 ? 21.909 1.324 -20.378 1.00 95.25 100 CYS A C 1
ATOM 779 O O . CYS A 1 100 ? 22.751 1.283 -21.266 1.00 95.25 100 CYS A O 1
ATOM 781 N N . ILE A 1 101 ? 20.601 1.391 -20.656 1.00 95.56 101 ILE A N 1
ATOM 782 C CA . ILE A 1 101 ? 20.084 1.364 -22.035 1.00 95.56 101 ILE A CA 1
ATOM 783 C C . ILE A 1 101 ? 20.638 2.535 -22.861 1.00 95.56 101 ILE A C 1
ATOM 785 O O . ILE A 1 101 ? 20.963 2.368 -24.032 1.00 95.56 101 ILE A O 1
ATOM 789 N N . LYS A 1 102 ? 20.742 3.738 -22.283 1.00 94.25 102 LYS A N 1
ATOM 790 C CA . LYS A 1 102 ? 21.311 4.900 -22.986 1.00 94.25 102 LYS A CA 1
ATOM 791 C C . LYS A 1 102 ? 22.797 4.732 -23.282 1.00 94.25 102 LYS A C 1
ATOM 793 O O . LYS A 1 102 ? 23.229 5.157 -24.350 1.00 94.25 102 LYS A O 1
ATOM 798 N N . GLU A 1 103 ? 23.556 4.170 -22.346 1.00 93.19 103 GLU A N 1
ATOM 799 C CA . GLU A 1 103 ? 24.977 3.870 -22.528 1.00 93.19 103 GLU A CA 1
ATOM 800 C C . GLU A 1 103 ? 25.162 2.837 -23.641 1.00 93.19 103 GLU A C 1
ATOM 802 O O . GLU A 1 103 ? 25.901 3.106 -24.582 1.00 93.19 103 GLU A O 1
ATOM 807 N N . ASP A 1 104 ? 24.405 1.737 -23.617 1.00 91.19 104 ASP A N 1
ATOM 808 C CA . ASP A 1 104 ? 24.425 0.713 -24.669 1.00 91.19 104 ASP A CA 1
ATOM 809 C C . ASP A 1 104 ? 24.101 1.302 -26.049 1.00 91.19 104 ASP A C 1
ATOM 811 O O . ASP A 1 104 ? 24.782 1.012 -27.029 1.00 91.19 104 ASP A O 1
ATOM 815 N N . LEU A 1 105 ? 23.086 2.170 -26.134 1.00 89.56 105 LEU A N 1
ATOM 816 C CA . LEU A 1 105 ? 22.707 2.832 -27.385 1.00 89.56 105 LEU A CA 1
ATOM 817 C C . LEU A 1 105 ? 23.727 3.879 -27.855 1.00 89.56 105 LEU A C 1
ATOM 819 O O . LEU A 1 105 ? 23.815 4.129 -29.053 1.00 89.56 105 LEU A O 1
ATOM 823 N N . SER A 1 106 ? 24.471 4.502 -26.938 1.00 84.31 106 SER A N 1
ATOM 824 C CA . SER A 1 106 ? 25.522 5.479 -27.272 1.00 84.31 106 SER A CA 1
ATOM 825 C C . SER A 1 106 ? 26.851 4.806 -27.627 1.00 84.31 106 SER A C 1
ATOM 827 O O . SER A 1 106 ? 27.662 5.402 -28.325 1.00 84.31 106 SER A O 1
ATOM 829 N N . ASN A 1 107 ? 27.060 3.570 -27.163 1.00 64.81 107 ASN A N 1
ATOM 830 C CA . ASN A 1 107 ? 28.205 2.718 -27.487 1.00 64.81 107 ASN A CA 1
ATOM 831 C C . ASN A 1 107 ? 28.001 1.912 -28.782 1.00 64.81 107 ASN A C 1
ATOM 833 O O . ASN A 1 107 ? 28.835 1.072 -29.118 1.00 64.81 107 ASN A O 1
ATOM 837 N N . VAL A 1 108 ? 26.907 2.145 -29.516 1.00 61.78 108 VAL A N 1
ATOM 838 C CA . VAL A 1 108 ? 26.813 1.726 -30.916 1.00 61.78 108 VAL A CA 1
ATOM 839 C C . VAL A 1 108 ? 27.801 2.599 -31.677 1.00 61.78 108 VAL A C 1
ATOM 841 O O . VAL A 1 108 ? 27.502 3.754 -31.970 1.00 61.78 108 VAL A O 1
ATOM 844 N N . GLU A 1 109 ? 29.002 2.066 -31.894 1.00 60.12 109 GLU A N 1
ATOM 845 C CA . GLU A 1 109 ? 30.085 2.743 -32.599 1.00 60.12 109 GLU A CA 1
ATOM 846 C C . GLU A 1 109 ? 29.559 3.421 -33.872 1.00 60.12 109 GLU A C 1
ATOM 848 O O . GLU A 1 109 ? 28.969 2.781 -34.748 1.00 60.12 109 GLU A O 1
ATOM 853 N N . GLU A 1 110 ? 29.770 4.737 -33.963 1.00 53.16 110 GLU A N 1
ATOM 854 C CA . GLU A 1 110 ? 29.893 5.394 -35.257 1.00 53.16 110 GLU A CA 1
ATOM 855 C C . GLU A 1 110 ? 31.091 4.742 -35.951 1.00 53.16 110 GLU A C 1
ATOM 857 O O . GLU A 1 110 ? 32.239 4.983 -35.588 1.00 53.16 110 GLU A O 1
ATOM 862 N N . ASP A 1 111 ? 30.783 3.884 -36.920 1.00 53.28 111 ASP A N 1
ATOM 863 C CA . ASP A 1 111 ? 31.707 3.337 -37.899 1.00 53.28 111 ASP A CA 1
ATOM 864 C C . ASP A 1 111 ? 32.919 2.584 -37.308 1.00 53.28 111 ASP A C 1
ATOM 866 O O . ASP A 1 111 ? 34.065 3.031 -37.401 1.00 53.28 111 ASP A O 1
ATOM 870 N N . GLU A 1 112 ? 32.715 1.314 -36.922 1.00 51.06 112 GLU A N 1
ATOM 871 C CA . GLU A 1 112 ? 33.644 0.318 -37.467 1.00 51.06 112 GLU A CA 1
ATOM 872 C C . GLU A 1 112 ? 33.568 0.521 -38.981 1.00 51.06 112 GLU A C 1
ATOM 874 O O . GLU A 1 112 ? 32.553 0.191 -39.602 1.00 51.06 112 GLU A O 1
ATOM 879 N N . GLU A 1 113 ? 34.589 1.158 -39.564 1.00 54.62 113 GLU A N 1
ATOM 880 C CA . GLU A 1 113 ? 34.822 1.178 -41.000 1.00 54.62 113 GLU A CA 1
ATOM 881 C C . GLU A 1 113 ? 34.606 -0.249 -41.491 1.00 54.62 113 GLU A C 1
ATOM 883 O O . GLU A 1 113 ? 35.485 -1.105 -41.373 1.00 54.62 113 GLU A O 1
ATOM 888 N N . ILE A 1 114 ? 33.407 -0.531 -42.009 1.00 59.69 114 ILE A N 1
ATOM 889 C CA . ILE A 1 114 ? 33.130 -1.776 -42.696 1.00 59.69 114 ILE A CA 1
ATOM 890 C C . ILE A 1 114 ? 34.188 -1.779 -43.784 1.00 59.69 114 ILE A C 1
ATOM 892 O O . ILE A 1 114 ? 34.096 -0.980 -44.720 1.00 59.69 114 ILE A O 1
ATOM 896 N N . GLN A 1 115 ? 35.219 -2.612 -43.634 1.00 58.94 115 GLN A N 1
ATOM 897 C CA . GLN A 1 115 ? 36.243 -2.798 -44.646 1.00 58.94 115 GLN A CA 1
ATOM 898 C C . GLN A 1 115 ? 35.521 -3.400 -45.846 1.00 58.94 115 GLN A C 1
ATOM 900 O O . GLN A 1 115 ? 35.381 -4.614 -45.984 1.00 58.94 115 GLN A O 1
ATOM 905 N N . ARG A 1 116 ? 34.948 -2.532 -46.682 1.00 64.06 116 ARG A N 1
ATOM 906 C CA . ARG A 1 116 ? 34.264 -2.911 -47.906 1.00 64.06 116 ARG A CA 1
ATOM 907 C C . ARG A 1 116 ? 35.354 -3.418 -48.827 1.00 64.06 116 ARG A C 1
ATOM 909 O O . ARG A 1 116 ? 36.055 -2.638 -49.465 1.00 64.06 116 ARG A O 1
ATOM 916 N N . ILE A 1 117 ? 35.521 -4.734 -48.849 1.00 67.44 117 ILE A N 1
ATOM 917 C CA . ILE A 1 117 ? 36.399 -5.405 -49.796 1.00 67.44 117 ILE A CA 1
ATOM 918 C C . ILE A 1 117 ? 35.865 -5.074 -51.191 1.00 67.44 117 ILE A C 1
ATOM 920 O O . ILE A 1 117 ? 34.764 -5.484 -51.561 1.00 67.44 117 ILE A O 1
ATOM 924 N N . ASN A 1 118 ? 36.626 -4.291 -51.954 1.00 69.44 118 ASN A N 1
ATOM 925 C CA . ASN A 1 118 ? 36.333 -4.050 -53.356 1.00 69.44 118 ASN A CA 1
ATOM 926 C C . ASN A 1 118 ? 36.824 -5.254 -54.173 1.00 69.44 118 ASN A C 1
ATOM 928 O O . ASN A 1 118 ? 38.022 -5.392 -54.438 1.00 69.44 118 ASN A O 1
ATOM 932 N N . PHE A 1 119 ? 35.897 -6.130 -54.557 1.00 65.88 119 PHE A N 1
ATOM 933 C CA . PHE A 1 119 ? 36.197 -7.296 -55.387 1.00 65.88 119 PHE A CA 1
ATOM 934 C C . PHE A 1 119 ? 36.550 -6.926 -56.837 1.00 65.88 119 PHE A C 1
ATOM 936 O O . PHE A 1 119 ? 37.238 -7.706 -57.488 1.00 65.88 119 PHE A O 1
ATOM 943 N N . ASP A 1 120 ? 36.198 -5.725 -57.315 1.00 66.25 120 ASP A N 1
ATOM 944 C CA . ASP A 1 120 ? 36.535 -5.270 -58.676 1.00 66.25 120 ASP A CA 1
ATOM 945 C C . ASP A 1 120 ? 38.036 -4.968 -58.844 1.00 66.25 120 ASP A C 1
ATOM 947 O O . ASP A 1 120 ? 38.529 -4.834 -59.963 1.00 66.25 120 ASP A O 1
ATOM 951 N N . SER A 1 121 ? 38.784 -4.869 -57.739 1.00 65.81 121 SER A N 1
ATOM 952 C CA . SER A 1 121 ? 40.246 -4.704 -57.746 1.00 65.81 121 SER A CA 1
ATOM 953 C C . SER A 1 121 ? 41.020 -6.022 -57.853 1.00 65.81 121 SER A C 1
ATOM 955 O O . SER A 1 121 ? 42.230 -5.986 -58.080 1.00 65.81 121 SER A O 1
ATOM 957 N N . TYR A 1 122 ? 40.361 -7.177 -57.707 1.00 65.00 122 TYR A N 1
ATOM 958 C CA . TYR A 1 122 ? 40.996 -8.466 -57.967 1.00 65.00 122 TYR A CA 1
ATOM 959 C C . TYR A 1 122 ? 40.910 -8.765 -59.465 1.00 65.00 122 TYR A C 1
ATOM 961 O O . TYR A 1 122 ? 39.942 -9.341 -59.956 1.00 65.00 122 TYR A O 1
ATOM 969 N N . LEU A 1 123 ? 41.947 -8.359 -60.201 1.00 69.94 123 LEU A N 1
ATOM 970 C CA . LEU A 1 123 ? 42.216 -8.905 -61.527 1.00 69.94 123 LEU A CA 1
ATOM 971 C C . LEU A 1 123 ? 42.595 -10.376 -61.344 1.00 69.94 123 LEU A C 1
ATOM 973 O O . LEU A 1 123 ? 43.734 -10.677 -61.001 1.00 69.94 123 LEU A O 1
ATOM 977 N N . ILE A 1 124 ? 41.624 -11.270 -61.532 1.00 68.19 124 ILE A N 1
ATOM 978 C CA . ILE A 1 124 ? 41.868 -12.711 -61.649 1.00 68.19 124 ILE A CA 1
ATOM 979 C C . ILE A 1 124 ? 42.822 -12.885 -62.833 1.00 68.19 124 ILE A C 1
ATOM 981 O O . ILE A 1 124 ? 42.454 -12.572 -63.969 1.00 68.19 124 ILE A O 1
ATOM 985 N N . ALA A 1 125 ? 44.055 -13.312 -62.571 1.00 70.38 125 ALA A N 1
ATOM 986 C CA . ALA A 1 125 ? 44.995 -13.638 -63.635 1.00 70.38 125 ALA A CA 1
ATOM 987 C C . ALA A 1 125 ? 44.655 -15.026 -64.198 1.00 70.38 125 ALA A C 1
ATOM 989 O O . ALA A 1 125 ? 44.086 -15.863 -63.498 1.00 70.38 125 ALA A O 1
ATOM 990 N N . ASP A 1 126 ? 45.039 -15.320 -65.442 1.00 62.88 126 ASP A N 1
ATOM 991 C CA . ASP A 1 126 ? 44.829 -16.654 -66.039 1.00 62.88 126 ASP A CA 1
ATOM 992 C C . ASP A 1 126 ? 45.487 -17.782 -65.210 1.00 62.88 126 ASP A C 1
ATOM 994 O O . ASP A 1 126 ? 45.080 -18.942 -65.276 1.00 62.88 126 ASP A O 1
ATOM 998 N N . GLU A 1 127 ? 46.477 -17.429 -64.386 1.00 65.69 127 GLU A N 1
ATOM 999 C CA . GLU A 1 127 ? 47.163 -18.299 -63.426 1.00 65.69 127 GLU A CA 1
ATOM 1000 C C . GLU A 1 127 ? 46.278 -18.701 -62.227 1.00 65.69 127 GLU A C 1
ATOM 1002 O O . GLU A 1 127 ? 46.475 -19.775 -61.661 1.00 65.69 127 GLU A O 1
ATOM 1007 N N . ASP A 1 128 ? 45.267 -17.900 -61.872 1.00 71.56 128 ASP A N 1
ATOM 1008 C CA . ASP A 1 128 ? 44.289 -18.212 -60.816 1.00 71.56 128 ASP A CA 1
ATOM 1009 C C . ASP A 1 128 ? 43.181 -19.164 -61.308 1.00 71.56 128 ASP A C 1
ATOM 1011 O O . ASP A 1 128 ? 42.476 -19.783 -60.511 1.00 71.56 128 ASP A O 1
ATOM 1015 N N . LEU A 1 129 ? 43.025 -19.311 -62.630 1.00 72.50 129 LEU A N 1
ATOM 1016 C CA . LEU A 1 129 ? 42.029 -20.183 -63.269 1.00 72.50 129 LEU A CA 1
ATOM 1017 C C . LEU A 1 129 ? 42.540 -21.613 -63.507 1.00 72.50 129 LEU A C 1
ATOM 1019 O O . LEU A 1 129 ? 41.911 -22.387 -64.237 1.00 72.50 129 LEU A O 1
ATOM 1023 N N . VAL A 1 130 ? 43.666 -21.993 -62.897 1.00 75.00 130 VAL A N 1
ATOM 1024 C CA . VAL A 1 130 ? 44.219 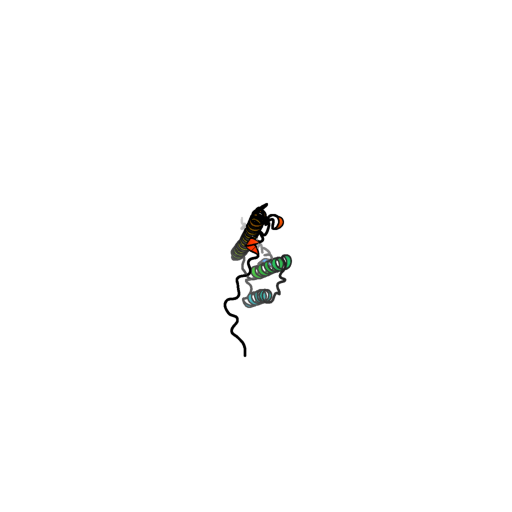-23.345 -63.021 1.00 75.00 130 VAL A CA 1
ATOM 1025 C C . VAL A 1 130 ? 43.297 -24.339 -62.315 1.00 75.00 130 VAL A C 1
ATOM 1027 O O . VAL A 1 130 ? 43.316 -24.503 -61.096 1.00 75.00 130 VAL A O 1
ATOM 1030 N N . ILE A 1 131 ? 42.492 -25.043 -63.109 1.00 72.81 131 ILE A N 1
ATOM 1031 C CA . ILE A 1 131 ? 41.763 -26.227 -62.660 1.00 72.81 131 ILE A CA 1
ATOM 1032 C C . ILE A 1 131 ? 42.805 -27.330 -62.419 1.00 72.81 131 ILE A C 1
ATOM 1034 O O . ILE A 1 131 ? 43.507 -27.699 -63.365 1.00 72.81 131 ILE A O 1
ATOM 1038 N N . PRO A 1 132 ? 42.928 -27.880 -61.196 1.00 72.88 132 PRO A N 1
ATOM 1039 C CA . PRO A 1 132 ? 43.818 -29.007 -60.951 1.00 72.88 132 PRO A CA 1
ATOM 1040 C C . PRO A 1 132 ? 43.436 -30.174 -61.863 1.00 72.88 132 PRO A C 1
ATOM 1042 O O . PRO A 1 132 ? 42.255 -30.519 -61.965 1.00 72.88 132 PRO A O 1
ATOM 1045 N N . GLU A 1 133 ? 44.417 -30.803 -62.514 1.00 69.56 133 GLU A N 1
ATOM 1046 C CA . GLU A 1 133 ? 44.156 -32.022 -63.277 1.00 69.56 133 GLU A CA 1
ATOM 1047 C C . GLU A 1 133 ? 43.525 -33.071 -62.356 1.00 69.56 133 GLU A C 1
ATOM 1049 O O . GLU A 1 133 ? 44.049 -33.390 -61.284 1.00 69.56 133 GLU A O 1
ATOM 1054 N N . ALA A 1 134 ? 42.376 -33.608 -62.770 1.00 66.62 134 ALA A N 1
ATOM 1055 C CA . ALA A 1 134 ? 41.733 -34.699 -62.063 1.00 66.62 134 ALA A CA 1
ATOM 1056 C C . ALA A 1 134 ? 42.679 -35.909 -62.055 1.00 66.62 134 ALA A C 1
ATOM 1058 O O . ALA A 1 134 ? 42.836 -36.610 -63.057 1.00 66.62 134 ALA A O 1
ATOM 1059 N N . LEU A 1 135 ? 43.308 -36.164 -60.908 1.00 61.72 135 LEU A N 1
ATOM 1060 C CA . LEU A 1 135 ? 44.026 -37.403 -60.644 1.00 61.72 135 LEU A CA 1
ATOM 1061 C C . LEU A 1 135 ? 43.026 -38.567 -60.689 1.00 61.72 135 LEU A C 1
ATOM 1063 O O . LEU A 1 135 ? 42.350 -38.867 -59.710 1.00 61.72 135 LEU A O 1
ATOM 1067 N N . GLY A 1 136 ? 42.957 -39.231 -61.844 1.00 62.62 136 GLY A N 1
ATOM 1068 C CA . GLY A 1 136 ? 42.385 -40.566 -61.984 1.00 62.62 136 GLY A CA 1
ATOM 1069 C C . GLY A 1 136 ? 41.090 -40.640 -62.786 1.00 62.62 136 GLY A C 1
ATOM 1070 O O . GLY A 1 136 ? 40.001 -40.737 -62.229 1.00 62.62 136 GLY A O 1
ATOM 1071 N N . THR A 1 137 ? 41.207 -40.768 -64.107 1.00 52.09 137 THR A N 1
ATOM 1072 C CA . THR A 1 137 ? 40.216 -41.523 -64.883 1.00 52.09 137 THR A CA 1
ATOM 1073 C C . THR A 1 137 ? 40.581 -43.004 -64.819 1.00 52.09 137 THR A C 1
ATOM 1075 O O . THR A 1 137 ? 41.344 -43.535 -65.625 1.00 52.09 137 THR A O 1
ATOM 1078 N N . GLY A 1 138 ? 40.028 -43.691 -63.818 1.00 57.50 138 GLY A N 1
ATOM 1079 C CA . GLY A 1 138 ? 39.856 -45.135 -63.892 1.00 57.50 138 GLY A CA 1
ATOM 1080 C C . GLY A 1 138 ? 38.982 -45.458 -65.104 1.00 57.50 138 GLY A C 1
ATOM 1081 O O . GLY A 1 138 ? 37.880 -44.929 -65.237 1.00 57.50 138 GLY A O 1
ATOM 1082 N N . LYS A 1 139 ? 39.493 -46.296 -66.011 1.00 51.53 139 LYS A N 1
ATOM 1083 C CA . LYS A 1 139 ? 38.715 -46.914 -67.091 1.00 51.53 139 LYS A CA 1
ATOM 1084 C C . LYS A 1 139 ? 37.512 -47.636 -66.478 1.00 51.53 139 LYS A C 1
ATOM 1086 O O . LYS A 1 139 ? 37.682 -48.683 -65.864 1.00 51.53 139 LYS A O 1
ATOM 1091 N N . GLY A 1 140 ? 36.318 -47.081 -66.653 1.00 55.91 140 GLY A N 1
ATOM 1092 C CA 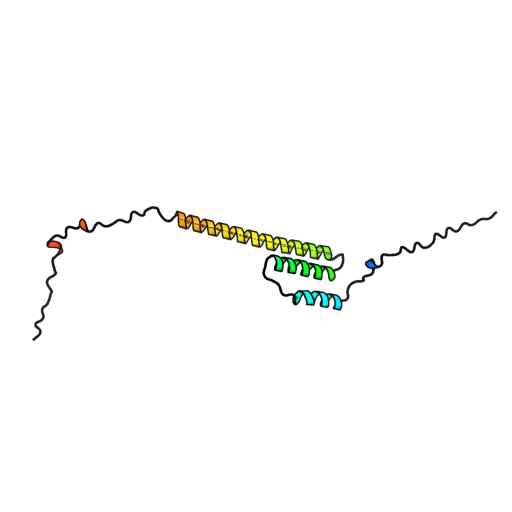. GLY A 1 140 ? 35.077 -47.837 -66.545 1.00 55.91 140 GLY A CA 1
ATOM 1093 C C . GLY A 1 140 ? 34.880 -48.637 -67.829 1.00 55.91 140 GLY A C 1
ATOM 1094 O O . GLY A 1 140 ? 34.639 -48.049 -68.883 1.00 55.91 140 GLY A O 1
ATOM 1095 N N . GLY A 1 141 ? 35.033 -49.954 -67.730 1.00 35.44 141 GLY A N 1
ATOM 1096 C CA . GLY A 1 141 ? 34.754 -50.961 -68.750 1.00 35.44 141 GLY A CA 1
ATOM 1097 C C . GLY A 1 141 ? 34.596 -52.311 -68.075 1.00 35.44 141 GLY A C 1
ATOM 1098 O O . GLY A 1 141 ? 35.427 -52.593 -67.183 1.00 35.44 141 GLY A O 1
#